Protein AF-A0A967GX02-F1 (afdb_monomer)

Solvent-accessible surface area (backbone atoms only — not comparable to full-atom values): 7648 Å² total; per-residue (Å²): 134,78,73,64,82,62,95,83,57,59,66,77,57,67,38,56,81,25,49,68,48,68,48,83,46,27,38,46,55,25,66,53,48,62,39,34,68,78,43,71,59,43,68,71,50,67,33,83,44,75,48,79,53,97,94,40,47,20,47,26,46,35,35,45,30,47,71,89,51,79,86,54,47,82,44,64,32,42,21,71,74,88,75,61,73,46,67,50,80,88,50,28,52,77,75,47,76,44,84,39,96,49,90,68,33,31,30,39,38,38,32,42,66,59,50,66,87,76,75,68,66,78,45,78,47,83,47,75,91

Nearest PDB structures (foldseek):
  6yjp-assembly3_E  TM=4.861E-01  e=1.810E-02  Homo sapiens
  4zso-assembly1_E  TM=4.945E-01  e=3.626E-02  Homo sapiens
  6yjp-assembly1_C  TM=5.432E-01  e=1.154E-01  Homo sapiens
  7qng-assembly1_A  TM=5.191E-01  e=1.858E+00  Homo sapiens
  3esm-assembly1_A-2  TM=2.816E-01  e=3.723E+00  Nocardia farcinica

Mean predicted aligned error: 4.17 Å

Foldseek 3Di:
DDQDDDPPPDPQLRDQQHQQCPLPHGNVVCLFQVHHSNHNPCVPQKDWDWDDDPNFTWIKIKHKGFPPPVVKDKWKWKDQPVPDTDTDDQFKPDWDWAPDPDPRIIMTMMTTPDTPPDRHDMDIDIDMD

Radius of gyration: 15.91 Å; Cα contacts (8 Å, |Δi|>4): 243; chains: 1; bounding box: 37×24×53 Å

Structure (mmCIF, N/CA/C/O backbone):
data_AF-A0A967GX02-F1
#
_entry.id   AF-A0A967GX02-F1
#
loop_
_atom_site.group_PDB
_atom_site.id
_atom_site.type_symbol
_atom_site.label_atom_id
_atom_site.label_alt_id
_atom_site.label_comp_id
_atom_site.label_asym_id
_atom_site.label_entity_id
_atom_site.label_seq_id
_atom_site.pdbx_PDB_ins_code
_atom_site.Cartn_x
_atom_site.Cartn_y
_atom_site.Cartn_z
_atom_site.occupancy
_atom_site.B_iso_or_equiv
_atom_site.auth_seq_id
_atom_site.auth_comp_id
_atom_site.auth_asym_id
_atom_site.auth_atom_id
_atom_site.pdbx_PDB_model_num
ATOM 1 N N . MET A 1 1 ? 16.064 -11.403 -15.521 1.00 49.22 1 MET A N 1
ATOM 2 C CA . MET A 1 1 ? 14.767 -11.236 -16.219 1.00 49.22 1 MET A CA 1
ATOM 3 C C . MET A 1 1 ? 14.166 -9.920 -15.764 1.00 49.22 1 MET A C 1
ATOM 5 O O . MET A 1 1 ? 14.148 -9.671 -14.567 1.00 49.22 1 MET A O 1
ATOM 9 N N . THR A 1 2 ? 13.812 -9.061 -16.712 1.00 57.94 2 THR A N 1
ATOM 10 C CA . THR A 1 2 ? 13.571 -7.627 -16.507 1.00 57.94 2 THR A CA 1
ATOM 11 C C . THR A 1 2 ? 12.203 -7.351 -15.876 1.00 57.94 2 THR A C 1
ATOM 13 O O . THR A 1 2 ? 11.235 -8.018 -16.222 1.00 57.94 2 THR A O 1
ATOM 16 N N . ARG A 1 3 ? 12.120 -6.380 -14.955 1.00 72.75 3 ARG A N 1
ATOM 17 C CA . ARG A 1 3 ? 10.878 -5.931 -14.286 1.00 72.75 3 ARG A CA 1
ATOM 18 C C . ARG A 1 3 ? 10.118 -4.871 -15.104 1.00 72.75 3 ARG A C 1
ATOM 20 O O . ARG A 1 3 ? 9.557 -3.942 -14.545 1.00 72.75 3 ARG A O 1
ATOM 27 N N . GLN A 1 4 ? 10.214 -4.935 -16.428 1.00 79.75 4 GLN A N 1
ATOM 28 C CA . GLN A 1 4 ? 9.729 -3.881 -17.315 1.00 79.75 4 GLN A CA 1
ATOM 29 C C . GLN A 1 4 ? 9.207 -4.480 -18.615 1.00 79.75 4 GLN A C 1
ATOM 31 O O . GLN A 1 4 ? 9.677 -5.539 -19.046 1.00 79.75 4 GLN A O 1
ATOM 36 N N . PHE A 1 5 ? 8.297 -3.753 -19.247 1.00 85.19 5 PHE A N 1
ATOM 37 C CA . PHE A 1 5 ? 7.831 -4.032 -20.596 1.00 85.19 5 PHE A CA 1
ATOM 38 C C . PHE A 1 5 ? 8.950 -3.955 -21.630 1.00 85.19 5 PHE A C 1
ATOM 40 O O . PHE A 1 5 ? 9.963 -3.265 -21.462 1.00 85.19 5 PHE A O 1
ATOM 47 N N . ARG A 1 6 ? 8.755 -4.665 -22.735 1.00 83.75 6 ARG A N 1
ATOM 48 C CA . ARG A 1 6 ? 9.552 -4.484 -23.940 1.00 83.75 6 ARG A CA 1
ATOM 49 C C . ARG A 1 6 ? 9.082 -3.233 -24.670 1.00 83.75 6 ARG A C 1
ATOM 51 O O . ARG A 1 6 ? 7.943 -2.798 -24.553 1.00 83.75 6 ARG A O 1
ATOM 58 N N . ARG A 1 7 ? 9.986 -2.642 -25.449 1.00 81.06 7 ARG A N 1
ATOM 59 C CA . ARG A 1 7 ? 9.714 -1.401 -26.188 1.00 81.06 7 ARG A CA 1
ATOM 60 C C . ARG A 1 7 ? 8.608 -1.567 -27.241 1.00 81.06 7 ARG A C 1
ATOM 62 O O . ARG A 1 7 ? 7.996 -0.582 -27.634 1.00 81.06 7 ARG A O 1
ATOM 69 N N . ASP A 1 8 ? 8.415 -2.787 -27.716 1.00 86.44 8 ASP A N 1
ATOM 70 C CA . ASP A 1 8 ? 7.459 -3.203 -28.737 1.00 86.44 8 ASP A CA 1
ATOM 71 C C . ASP A 1 8 ? 6.147 -3.766 -28.162 1.00 86.44 8 ASP A C 1
ATOM 73 O O . ASP A 1 8 ? 5.270 -4.145 -28.938 1.00 86.44 8 ASP A O 1
ATOM 77 N N . ASP A 1 9 ? 5.980 -3.791 -26.832 1.00 85.81 9 ASP A N 1
ATOM 78 C CA . ASP A 1 9 ? 4.715 -4.210 -26.227 1.00 85.81 9 ASP A CA 1
ATOM 79 C C . ASP A 1 9 ? 3.581 -3.225 -26.591 1.00 85.81 9 ASP A C 1
ATOM 81 O O . ASP A 1 9 ? 3.799 -2.006 -26.626 1.00 85.81 9 ASP A O 1
ATOM 85 N N . PRO A 1 10 ? 2.355 -3.717 -26.864 1.00 86.06 10 PRO A N 1
ATOM 86 C CA . PRO A 1 10 ? 1.224 -2.859 -27.201 1.00 86.06 10 PRO A CA 1
ATOM 87 C C . PRO A 1 10 ? 0.954 -1.796 -26.129 1.00 86.06 10 PRO A C 1
ATOM 89 O O . PRO A 1 10 ? 0.978 -2.078 -24.932 1.00 86.06 10 PRO A O 1
ATOM 92 N N . ALA A 1 11 ? 0.608 -0.576 -26.544 1.00 85.19 11 ALA A N 1
ATOM 93 C CA . ALA A 1 11 ? 0.327 0.512 -25.603 1.00 85.19 11 ALA A CA 1
ATOM 94 C C . ALA A 1 11 ? -0.781 0.149 -24.594 1.00 85.19 11 ALA A C 1
ATOM 96 O O . ALA A 1 11 ? -0.667 0.473 -23.419 1.00 85.19 11 ALA A O 1
ATOM 97 N N . GLU A 1 12 ? -1.809 -0.589 -25.025 1.00 88.19 12 GLU A N 1
ATOM 98 C CA . GLU A 1 12 ? -2.940 -1.006 -24.183 1.00 88.19 12 GLU A CA 1
ATOM 99 C C . GLU A 1 12 ? -2.524 -1.867 -22.982 1.00 88.19 12 GLU A C 1
ATOM 101 O O . GLU A 1 12 ? -3.129 -1.754 -21.921 1.00 88.19 12 GLU A O 1
ATOM 106 N N . VAL A 1 13 ? -1.471 -2.682 -23.107 1.00 90.62 13 VAL A N 1
ATOM 107 C CA . VAL A 1 13 ? -0.982 -3.504 -21.987 1.00 90.62 13 VAL A CA 1
ATOM 108 C C . VAL A 1 13 ? 0.026 -2.764 -21.111 1.00 90.62 13 VAL A C 1
ATOM 110 O O . VAL A 1 13 ? 0.300 -3.198 -20.001 1.00 90.62 13 VAL A O 1
ATOM 113 N N . THR A 1 14 ? 0.559 -1.632 -21.574 1.00 92.62 14 THR A N 1
ATOM 114 C CA . THR A 1 14 ? 1.573 -0.856 -20.842 1.00 92.62 14 THR A CA 1
ATOM 115 C C . THR A 1 14 ? 1.009 0.372 -20.128 1.00 92.62 14 THR A C 1
ATOM 117 O O . THR A 1 14 ? 1.737 1.024 -19.377 1.00 92.62 14 THR A O 1
ATOM 120 N N . VAL A 1 15 ? -0.283 0.692 -20.301 1.00 94.94 15 VAL A N 1
ATOM 121 C CA . VAL A 1 15 ? -0.914 1.805 -19.571 1.00 94.94 15 VAL A CA 1
ATOM 122 C C . VAL A 1 15 ? -0.924 1.549 -18.055 1.00 94.94 15 VAL A C 1
ATOM 124 O O . VAL A 1 15 ? -1.077 0.402 -17.637 1.00 94.94 15 VAL A O 1
ATOM 127 N N . PRO A 1 16 ? -0.829 2.588 -17.202 1.00 95.31 16 PRO A N 1
ATOM 128 C CA . PRO A 1 16 ? -0.726 2.426 -15.745 1.00 95.31 16 PRO A CA 1
ATOM 129 C C . PRO A 1 16 ? -1.859 1.619 -15.086 1.00 95.31 16 PRO A C 1
ATOM 131 O O . PRO A 1 16 ? -1.652 1.013 -14.039 1.00 95.31 16 PRO A O 1
ATOM 134 N N . THR A 1 17 ? -3.049 1.615 -15.690 1.00 95.94 17 THR A N 1
ATOM 135 C CA . THR A 1 17 ? -4.262 0.960 -15.174 1.00 95.94 17 THR A CA 1
ATOM 136 C C . THR A 1 17 ? -4.496 -0.449 -15.723 1.00 95.94 17 THR A C 1
ATOM 138 O O . THR A 1 17 ? -5.484 -1.074 -15.347 1.00 95.94 17 THR A O 1
ATOM 141 N N . ALA A 1 18 ? -3.658 -0.936 -16.642 1.00 96.19 18 ALA A N 1
ATOM 142 C CA . ALA A 1 18 ? -3.787 -2.285 -17.186 1.00 96.19 18 ALA A CA 1
ATOM 143 C C . ALA A 1 18 ? -3.210 -3.330 -16.222 1.00 96.19 18 ALA A C 1
ATOM 145 O O . ALA A 1 18 ? -2.284 -3.028 -15.475 1.00 96.19 18 ALA A O 1
ATOM 146 N N . ASP A 1 19 ? -3.749 -4.548 -16.292 1.00 96.06 19 ASP A N 1
ATOM 147 C CA . ASP A 1 19 ? -3.283 -5.755 -15.592 1.00 96.06 19 ASP A CA 1
ATOM 148 C C . ASP A 1 19 ? -3.082 -6.871 -16.645 1.00 96.06 19 ASP A C 1
ATOM 150 O O . ASP A 1 19 ? -4.016 -7.625 -16.956 1.00 96.06 19 ASP A O 1
ATOM 154 N N . PRO A 1 20 ? -1.918 -6.908 -17.325 1.00 95.50 20 PRO A N 1
ATOM 155 C CA . PRO A 1 20 ? -1.691 -7.819 -18.448 1.00 95.50 20 PRO A CA 1
ATOM 156 C C . PRO A 1 20 ? -1.540 -9.286 -18.038 1.00 95.50 20 PRO A C 1
ATOM 158 O O . PRO A 1 20 ? -1.885 -10.177 -18.821 1.00 95.50 20 PRO A O 1
ATOM 161 N N . ASP A 1 21 ? -1.015 -9.549 -16.842 1.00 95.00 21 ASP A N 1
ATOM 162 C CA . ASP A 1 21 ? -0.765 -10.901 -16.332 1.00 95.00 21 ASP A CA 1
ATOM 163 C C . ASP A 1 21 ? -1.878 -11.448 -15.427 1.00 95.00 21 ASP A C 1
ATOM 165 O O . ASP A 1 21 ? -1.898 -12.653 -15.148 1.00 95.00 21 ASP A O 1
ATOM 169 N N . ARG A 1 22 ? -2.877 -10.614 -15.117 1.00 95.50 22 ARG A N 1
ATOM 170 C CA . ARG A 1 22 ? -4.159 -10.961 -14.493 1.00 95.50 22 ARG A CA 1
ATOM 171 C C . ARG A 1 22 ? -4.010 -11.474 -13.072 1.00 95.50 22 ARG A C 1
ATOM 173 O O . ARG A 1 22 ? -4.689 -12.431 -12.668 1.00 95.50 22 ARG A O 1
ATOM 180 N N . ASP A 1 23 ? -3.121 -10.857 -12.310 1.00 95.62 23 ASP A N 1
ATOM 181 C CA . ASP A 1 23 ? -2.926 -11.197 -10.906 1.00 95.62 23 ASP A CA 1
ATOM 182 C C . ASP A 1 23 ? -3.656 -10.278 -9.920 1.00 95.62 23 ASP A C 1
ATOM 184 O O . ASP A 1 23 ? -3.728 -10.603 -8.727 1.00 95.62 23 ASP A O 1
ATOM 188 N N . GLY A 1 24 ? -4.301 -9.230 -10.439 1.00 93.94 24 GLY A N 1
ATOM 189 C CA . GLY A 1 24 ? -5.096 -8.275 -9.682 1.00 93.94 24 GLY A CA 1
ATOM 190 C C . GLY A 1 24 ? -4.364 -6.979 -9.345 1.00 93.94 24 GLY A C 1
ATOM 191 O O . GLY A 1 24 ? -4.974 -6.121 -8.701 1.00 93.94 24 GLY A O 1
ATOM 192 N N . LEU A 1 25 ? -3.103 -6.805 -9.756 1.00 96.56 25 LEU A N 1
ATOM 193 C CA . LEU A 1 25 ? -2.397 -5.531 -9.660 1.00 96.56 25 LEU A CA 1
ATOM 194 C C . LEU A 1 25 ? -2.287 -4.856 -11.027 1.00 96.56 25 LEU A C 1
ATOM 196 O O . LEU A 1 25 ? -1.832 -5.429 -12.007 1.00 96.56 25 LEU A O 1
ATOM 200 N N . ALA A 1 26 ? -2.671 -3.583 -11.078 1.00 96.31 26 ALA A N 1
ATOM 201 C CA . ALA A 1 26 ? -2.401 -2.767 -12.251 1.00 96.31 26 ALA A CA 1
ATOM 202 C C . ALA A 1 26 ? -0.916 -2.374 -12.314 1.00 96.31 26 ALA A C 1
ATOM 204 O O . ALA A 1 26 ? -0.265 -2.215 -11.279 1.00 96.31 26 ALA A O 1
ATOM 205 N N . ASN A 1 27 ? -0.418 -2.090 -13.515 1.00 96.56 27 ASN A N 1
ATOM 206 C CA . ASN A 1 27 ? 0.973 -1.717 -13.782 1.00 96.56 27 ASN A CA 1
ATOM 207 C C . ASN A 1 27 ? 1.543 -0.642 -12.836 1.00 96.56 27 ASN A C 1
ATOM 209 O O . ASN A 1 27 ? 2.708 -0.716 -12.446 1.00 96.56 27 ASN A O 1
ATOM 213 N N . LEU A 1 28 ? 0.749 0.369 -12.454 1.00 96.62 28 LEU A N 1
ATOM 214 C CA . LEU A 1 28 ? 1.195 1.394 -11.502 1.00 96.62 28 LEU A CA 1
ATOM 215 C C . LEU A 1 28 ? 1.412 0.831 -10.094 1.00 96.62 28 LEU A C 1
ATOM 217 O O . LEU A 1 28 ? 2.414 1.150 -9.457 1.00 96.62 28 LEU A O 1
ATOM 221 N N . LEU A 1 29 ? 0.494 -0.011 -9.614 1.00 97.25 29 LEU A N 1
ATOM 222 C CA . LEU A 1 29 ? 0.642 -0.680 -8.321 1.00 97.25 29 LEU A CA 1
ATOM 223 C C . LEU A 1 29 ? 1.839 -1.619 -8.340 1.00 97.25 29 LEU A C 1
ATOM 225 O O . LEU A 1 29 ? 2.586 -1.680 -7.370 1.00 97.25 29 LEU A O 1
ATOM 229 N N . GLU A 1 30 ? 2.070 -2.296 -9.454 1.00 97.00 30 GLU A N 1
ATOM 230 C CA . GLU A 1 30 ? 3.221 -3.169 -9.587 1.00 97.00 30 GLU A CA 1
ATOM 231 C C . GLU A 1 30 ? 4.556 -2.436 -9.607 1.00 97.00 30 GLU A C 1
ATOM 233 O O . GLU A 1 30 ? 5.522 -2.869 -8.975 1.00 97.00 30 GLU A O 1
ATOM 238 N N . LEU A 1 31 ? 4.615 -1.285 -10.280 1.00 96.12 31 LEU A N 1
ATOM 239 C CA . LEU A 1 31 ? 5.766 -0.391 -10.205 1.00 96.12 31 LEU A CA 1
ATOM 240 C C . LEU A 1 31 ? 6.023 0.048 -8.756 1.00 96.12 31 LEU A C 1
ATOM 242 O O . LEU A 1 31 ? 7.176 0.082 -8.320 1.00 96.12 31 LEU A O 1
ATOM 246 N N . ALA A 1 32 ? 4.956 0.371 -8.025 1.00 97.31 32 ALA A N 1
ATOM 247 C CA . ALA A 1 32 ? 5.011 0.850 -6.648 1.00 97.31 32 ALA A CA 1
ATOM 248 C C . ALA A 1 32 ? 5.424 -0.239 -5.649 1.00 97.31 32 ALA A C 1
ATOM 250 O O . ALA A 1 32 ? 6.162 0.016 -4.703 1.00 97.31 32 ALA A O 1
ATOM 251 N N . LEU A 1 33 ? 4.976 -1.471 -5.869 1.00 96.81 33 LEU A N 1
ATOM 252 C CA . LEU A 1 33 ? 5.247 -2.616 -5.000 1.00 96.81 33 LEU A CA 1
ATOM 253 C C . LEU A 1 33 ? 6.454 -3.435 -5.469 1.00 96.81 33 LEU A C 1
ATOM 255 O O . LEU A 1 33 ? 6.843 -4.407 -4.827 1.00 96.81 33 LEU A O 1
ATOM 259 N N . GLY A 1 34 ? 7.059 -3.042 -6.593 1.00 95.31 34 GLY A N 1
ATOM 260 C CA . GLY A 1 34 ? 8.193 -3.722 -7.197 1.00 95.31 34 GLY A CA 1
ATOM 261 C C . GLY A 1 34 ? 7.888 -5.168 -7.588 1.00 95.31 34 GLY A C 1
ATOM 262 O O . GLY A 1 34 ? 8.757 -6.026 -7.417 1.00 95.31 34 GLY A O 1
ATOM 263 N N . THR A 1 35 ? 6.692 -5.443 -8.108 1.00 95.31 35 THR A N 1
ATOM 264 C CA . THR A 1 35 ? 6.306 -6.725 -8.729 1.00 95.31 35 THR A CA 1
ATOM 265 C C . THR A 1 35 ? 6.595 -6.663 -10.240 1.00 95.31 35 THR A C 1
ATOM 267 O O . THR A 1 35 ? 7.574 -5.995 -10.622 1.00 95.31 35 THR A O 1
ATOM 270 N N . ARG A 1 36 ? 5.928 -7.436 -11.107 1.00 94.94 36 ARG A N 1
ATOM 271 C CA . ARG A 1 36 ? 6.306 -7.550 -12.529 1.00 94.94 36 ARG A CA 1
ATOM 272 C C . ARG A 1 36 ? 5.079 -7.624 -13.456 1.00 94.94 36 ARG A C 1
ATOM 274 O O . ARG A 1 36 ? 4.513 -8.700 -13.526 1.00 94.94 36 ARG A O 1
ATOM 281 N N . PRO A 1 37 ? 4.908 -6.690 -14.417 1.00 94.69 37 PRO A N 1
ATOM 282 C CA . PRO A 1 37 ? 3.657 -6.538 -15.207 1.00 94.69 37 PRO A CA 1
ATOM 283 C C . PRO A 1 37 ? 3.424 -7.527 -16.329 1.00 94.69 37 PRO A C 1
ATOM 285 O O . PRO A 1 37 ? 2.625 -7.329 -17.241 1.00 94.69 37 PRO A O 1
ATOM 288 N N . THR A 1 38 ? 4.197 -8.597 -16.303 1.00 94.00 38 THR A N 1
ATOM 289 C CA . THR A 1 38 ? 4.139 -9.687 -17.272 1.00 94.00 38 THR A CA 1
ATOM 290 C C . THR A 1 38 ? 4.265 -11.038 -16.570 1.00 94.00 38 THR A C 1
ATOM 292 O O . THR A 1 38 ? 4.532 -12.055 -17.221 1.00 94.00 38 THR A O 1
ATOM 295 N N . ARG A 1 39 ? 4.158 -11.071 -15.235 1.00 94.81 39 ARG A N 1
ATOM 296 C CA . ARG A 1 39 ? 4.287 -12.264 -14.406 1.00 94.81 39 ARG A CA 1
ATOM 297 C C . ARG A 1 39 ? 3.340 -12.160 -13.214 1.00 94.81 39 ARG A C 1
ATOM 299 O O . ARG A 1 39 ? 3.536 -11.270 -12.412 1.00 94.81 39 ARG A O 1
ATOM 306 N N . PRO A 1 40 ? 2.486 -13.171 -12.988 1.00 94.69 40 PRO A N 1
ATOM 307 C CA . PRO A 1 40 ? 1.476 -13.118 -11.939 1.00 94.69 40 PRO A CA 1
ATOM 308 C C . PRO A 1 40 ? 2.078 -13.313 -10.532 1.00 94.69 40 PRO A C 1
ATOM 310 O O . PRO A 1 40 ? 1.948 -14.387 -9.934 1.00 94.69 40 PRO A O 1
ATOM 313 N N . ASP A 1 41 ? 2.798 -12.312 -10.028 1.00 94.44 41 ASP A N 1
ATOM 314 C CA . ASP A 1 41 ? 3.526 -12.302 -8.756 1.00 94.44 41 ASP A CA 1
ATOM 315 C C . ASP A 1 41 ? 3.125 -11.169 -7.795 1.00 94.44 41 ASP A C 1
ATOM 317 O O . ASP A 1 41 ? 3.690 -11.057 -6.707 1.00 94.44 41 ASP A O 1
ATOM 321 N N . GLY A 1 42 ? 2.088 -10.412 -8.137 1.00 92.19 42 GLY A N 1
ATOM 322 C CA . GLY A 1 42 ? 1.419 -9.413 -7.314 1.00 92.19 42 GLY A CA 1
ATOM 323 C C . GLY A 1 42 ? 0.568 -9.980 -6.180 1.00 92.19 42 GLY A C 1
ATOM 324 O O . GLY A 1 42 ? 0.291 -9.298 -5.185 1.00 92.19 42 GLY A O 1
ATOM 325 N N . ARG A 1 43 ? 0.180 -11.260 -6.257 1.00 90.94 43 ARG A N 1
ATOM 326 C CA . ARG A 1 43 ? -0.595 -11.923 -5.196 1.00 90.94 43 ARG A CA 1
ATOM 327 C C . ARG A 1 43 ? 0.182 -11.920 -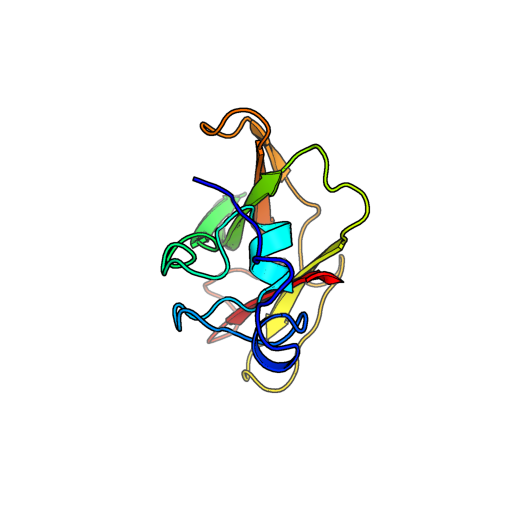3.877 1.00 90.94 43 ARG A C 1
ATOM 329 O O . ARG A 1 43 ? 1.212 -12.571 -3.747 1.00 90.94 43 ARG A O 1
ATOM 336 N N . GLY A 1 44 ? -0.359 -11.231 -2.872 1.00 91.12 44 GLY A N 1
ATOM 337 C CA . GLY A 1 44 ? 0.261 -11.110 -1.547 1.00 91.12 44 GLY A CA 1
ATOM 338 C C . GLY A 1 44 ? 1.270 -9.963 -1.411 1.00 91.12 44 GLY A C 1
ATOM 339 O O . GLY A 1 44 ? 1.885 -9.823 -0.350 1.00 91.12 44 GLY A O 1
ATOM 340 N N . ALA A 1 45 ? 1.421 -9.111 -2.430 1.00 95.44 45 ALA A N 1
ATOM 341 C CA . ALA A 1 45 ? 2.209 -7.883 -2.319 1.00 95.44 45 ALA A CA 1
ATOM 342 C C . ALA A 1 45 ? 1.587 -6.895 -1.312 1.00 95.44 45 ALA A C 1
ATOM 344 O O . ALA A 1 45 ? 2.307 -6.233 -0.567 1.00 95.44 45 ALA A O 1
ATOM 345 N N . ILE A 1 46 ? 0.251 -6.874 -1.230 1.00 97.44 46 ILE A N 1
ATOM 346 C CA . ILE A 1 46 ? -0.530 -6.166 -0.209 1.00 97.44 46 ILE A CA 1
ATOM 347 C C . ILE A 1 46 ? -1.143 -7.208 0.728 1.00 97.44 46 ILE A C 1
ATOM 349 O O . ILE A 1 46 ? -1.820 -8.137 0.281 1.00 97.44 46 ILE A O 1
ATOM 353 N N . ARG A 1 47 ? -0.900 -7.070 2.031 1.00 96.81 47 ARG A N 1
ATOM 354 C CA . ARG A 1 47 ? -1.250 -8.074 3.041 1.00 96.81 47 ARG A CA 1
ATOM 355 C C . ARG A 1 47 ? -2.100 -7.441 4.141 1.00 96.81 47 ARG A C 1
ATOM 357 O O . ARG A 1 47 ? -1.670 -6.438 4.714 1.00 96.81 47 ARG A O 1
ATOM 364 N N . PRO A 1 48 ? -3.268 -8.008 4.479 1.00 96.00 48 PRO A N 1
ATOM 365 C CA . PRO A 1 48 ? -3.990 -7.594 5.671 1.00 96.00 48 PRO A CA 1
ATOM 366 C C . PRO A 1 48 ? -3.224 -8.035 6.923 1.00 96.00 48 PRO A C 1
ATOM 368 O O . PRO A 1 48 ? -2.611 -9.105 6.954 1.00 96.00 48 PRO A O 1
ATOM 371 N N . ARG A 1 49 ? -3.275 -7.218 7.971 1.00 95.88 49 ARG A N 1
ATOM 372 C CA . ARG A 1 49 ? -2.707 -7.525 9.286 1.00 95.88 49 ARG A CA 1
ATOM 373 C C . ARG A 1 49 ? -3.601 -6.955 10.380 1.00 95.88 49 ARG A C 1
ATOM 375 O O . ARG A 1 49 ? -4.274 -5.955 10.168 1.00 95.88 49 ARG A O 1
ATOM 382 N N . THR A 1 50 ? -3.554 -7.565 11.556 1.00 95.06 50 THR A N 1
ATOM 383 C CA . THR A 1 50 ? -4.068 -6.965 12.788 1.00 95.06 50 THR A CA 1
ATOM 384 C C . THR A 1 50 ? -2.891 -6.441 13.599 1.00 95.06 50 THR A C 1
ATOM 386 O O . THR A 1 50 ? -1.928 -7.176 13.841 1.00 95.06 50 THR A O 1
ATOM 389 N N . VAL A 1 51 ? -2.942 -5.170 13.992 1.00 96.06 51 VAL A N 1
ATOM 390 C CA . VAL A 1 51 ? -1.972 -4.562 14.906 1.00 96.06 51 VAL A CA 1
ATOM 391 C C . VAL A 1 51 ? -2.621 -4.421 16.275 1.00 96.06 51 VAL A C 1
ATOM 393 O O . VAL A 1 51 ? -3.673 -3.805 16.402 1.00 96.06 51 VAL A O 1
ATOM 396 N N . GLN A 1 52 ? -1.990 -4.996 17.297 1.00 95.50 52 GLN A N 1
ATOM 397 C CA . GLN A 1 52 ? -2.457 -4.891 18.674 1.00 95.50 52 GLN A CA 1
ATOM 398 C C . GLN A 1 52 ? -1.825 -3.661 19.339 1.00 95.50 52 GLN A C 1
ATOM 400 O O . GLN A 1 52 ? -0.598 -3.561 19.412 1.00 95.50 52 GLN A O 1
ATOM 405 N N . ALA A 1 53 ? -2.644 -2.755 19.867 1.00 91.19 53 ALA A N 1
ATOM 406 C CA . ALA A 1 53 ? -2.198 -1.604 20.650 1.00 91.19 53 ALA A CA 1
ATOM 407 C C . ALA A 1 53 ? -3.182 -1.331 21.795 1.00 91.19 53 ALA A C 1
ATOM 409 O O . ALA A 1 53 ? -4.394 -1.359 21.599 1.00 91.19 53 ALA A O 1
ATOM 410 N N . ASP A 1 54 ? -2.666 -1.104 23.006 1.00 89.19 54 ASP A N 1
ATOM 411 C CA . ASP A 1 54 ? -3.468 -0.817 24.207 1.00 89.19 54 ASP A CA 1
ATOM 412 C C . ASP A 1 54 ? -4.613 -1.819 24.456 1.00 89.19 54 ASP A C 1
ATOM 414 O O . ASP A 1 54 ? -5.732 -1.445 24.808 1.00 89.19 54 ASP A O 1
ATOM 418 N N . GLY A 1 55 ? -4.344 -3.110 24.229 1.00 90.94 55 GLY A N 1
ATOM 419 C CA . GLY A 1 55 ? -5.323 -4.189 24.407 1.00 90.94 55 GLY A CA 1
ATOM 420 C C . GLY A 1 55 ? -6.442 -4.226 23.359 1.00 90.94 55 GLY A C 1
ATOM 421 O O . GLY A 1 55 ? -7.439 -4.911 23.574 1.00 90.94 55 GLY A O 1
ATOM 422 N N . ARG A 1 56 ? -6.300 -3.492 22.249 1.00 92.50 56 ARG A N 1
ATOM 423 C CA . ARG A 1 56 ? -7.264 -3.430 21.145 1.00 92.50 56 ARG A CA 1
ATOM 424 C C . ARG A 1 56 ? -6.608 -3.812 19.821 1.00 92.50 56 ARG A C 1
ATOM 426 O O . ARG A 1 56 ? -5.415 -3.586 19.626 1.00 92.50 56 ARG A O 1
ATOM 433 N N . ASP A 1 57 ? -7.418 -4.363 18.925 1.00 93.62 57 ASP A N 1
ATOM 434 C CA . ASP A 1 57 ? -7.002 -4.847 17.611 1.00 93.62 57 ASP A CA 1
ATOM 43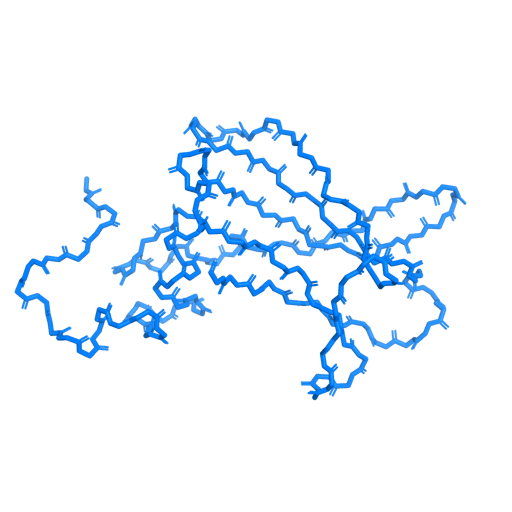5 C C . ASP A 1 57 ? -7.392 -3.854 16.517 1.00 93.62 57 ASP A C 1
ATOM 437 O O . ASP A 1 57 ? -8.567 -3.519 16.362 1.00 93.62 57 ASP A O 1
ATOM 441 N N . PHE A 1 58 ? -6.409 -3.412 15.737 1.00 95.31 58 PHE A N 1
ATOM 442 C CA . PHE A 1 58 ? -6.586 -2.475 14.632 1.00 95.31 58 PHE A CA 1
ATOM 443 C C . PHE A 1 58 ? -6.334 -3.178 13.291 1.00 95.31 58 PHE A C 1
ATOM 445 O O . PHE A 1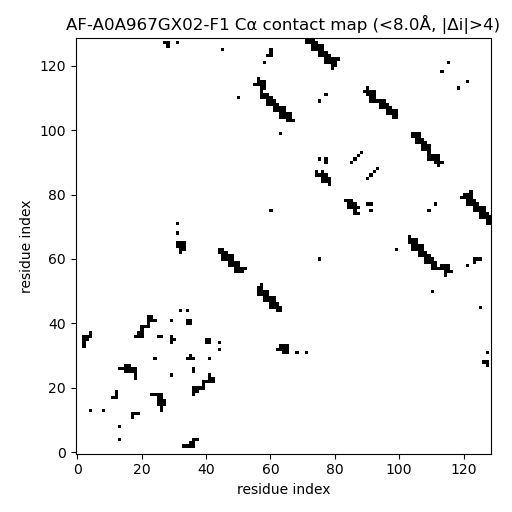 58 ? -5.245 -3.730 13.088 1.00 95.31 58 PHE A O 1
ATOM 452 N N . PRO A 1 59 ? -7.302 -3.167 12.360 1.00 96.25 59 PRO A N 1
ATOM 453 C CA . PRO A 1 59 ? -7.069 -3.550 10.974 1.00 96.25 59 PRO A CA 1
ATOM 454 C C . PRO A 1 59 ? -5.941 -2.728 10.343 1.00 96.25 59 PRO A C 1
ATOM 456 O O . PRO A 1 59 ? -5.853 -1.515 10.525 1.00 96.25 59 PRO A O 1
ATOM 459 N N . ALA A 1 60 ? -5.087 -3.374 9.560 1.00 97.38 60 ALA A N 1
ATOM 460 C CA . ALA A 1 60 ? -3.961 -2.734 8.899 1.00 97.38 60 ALA A CA 1
ATOM 461 C C . ALA A 1 60 ? -3.676 -3.343 7.527 1.00 97.38 60 ALA A C 1
ATOM 463 O O . ALA A 1 60 ? -3.960 -4.516 7.272 1.00 97.38 60 ALA A O 1
ATOM 464 N N . LEU A 1 61 ? -3.050 -2.543 6.664 1.00 98.19 61 LEU A N 1
ATOM 465 C CA . LEU A 1 61 ? -2.374 -3.027 5.467 1.00 98.19 61 LEU A CA 1
ATOM 466 C C . LEU A 1 61 ? -0.864 -2.993 5.668 1.00 98.19 61 LEU A C 1
ATOM 468 O O . LEU A 1 61 ? -0.308 -2.039 6.217 1.00 98.19 61 LEU A O 1
ATOM 472 N N . VAL A 1 62 ? -0.218 -4.048 5.179 1.00 98.44 62 VAL A N 1
ATOM 473 C CA . VAL A 1 62 ? 1.232 -4.194 5.125 1.00 98.44 62 VAL A CA 1
ATOM 474 C C . VAL A 1 62 ? 1.649 -4.470 3.691 1.00 98.44 62 VAL A C 1
ATOM 476 O O . VAL A 1 62 ? 1.082 -5.347 3.039 1.00 98.44 62 VAL A O 1
ATOM 479 N N . PHE A 1 63 ? 2.649 -3.752 3.206 1.00 98.31 63 PHE A N 1
ATOM 480 C CA . PHE A 1 63 ? 3.210 -3.947 1.874 1.00 98.31 63 PHE A CA 1
ATOM 481 C C . PHE A 1 63 ? 4.682 -3.541 1.852 1.00 98.31 63 PHE A C 1
ATOM 483 O O . PHE A 1 63 ? 5.135 -2.784 2.712 1.00 98.31 63 PHE A O 1
ATOM 490 N N . ASP A 1 64 ? 5.415 -4.044 0.865 1.00 97.31 64 ASP A N 1
ATOM 491 C CA . ASP A 1 64 ? 6.812 -3.674 0.647 1.00 97.31 64 ASP A CA 1
ATOM 492 C C . ASP A 1 64 ? 6.870 -2.665 -0.497 1.00 97.31 64 ASP A C 1
ATOM 494 O O . ASP A 1 64 ? 6.152 -2.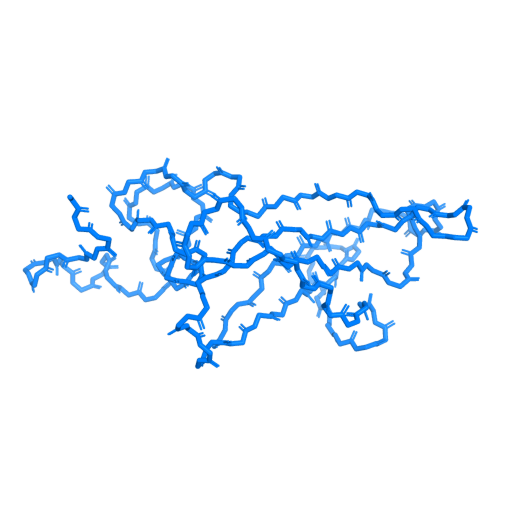817 -1.488 1.00 97.31 64 ASP A O 1
ATOM 498 N N . ARG A 1 65 ? 7.721 -1.645 -0.378 1.00 96.56 65 ARG A N 1
ATOM 499 C CA . ARG A 1 65 ? 7.966 -0.684 -1.463 1.00 96.56 65 ARG A CA 1
ATOM 500 C C . ARG A 1 65 ? 9.461 -0.488 -1.721 1.00 96.56 65 ARG A C 1
ATOM 502 O O . ARG A 1 65 ? 10.235 -0.517 -0.760 1.00 96.56 65 ARG A O 1
ATOM 509 N N . PRO A 1 66 ? 9.890 -0.263 -2.976 1.00 96.94 66 PRO A N 1
ATOM 510 C CA . PRO A 1 66 ? 11.272 0.089 -3.277 1.00 96.94 66 PRO A CA 1
ATOM 511 C C . PRO A 1 66 ? 11.651 1.443 -2.666 1.00 96.94 66 PRO A C 1
ATOM 513 O O . PRO A 1 66 ? 10.904 2.418 -2.774 1.00 96.94 66 PRO A O 1
ATOM 516 N N . VAL A 1 67 ? 12.848 1.537 -2.086 1.00 96.12 67 VAL A N 1
ATOM 517 C CA . VAL A 1 67 ? 13.342 2.779 -1.456 1.00 96.12 67 VAL A CA 1
ATOM 518 C C . VAL A 1 67 ? 13.701 3.875 -2.472 1.00 96.12 67 VAL A C 1
ATOM 520 O O . VAL A 1 67 ? 13.828 5.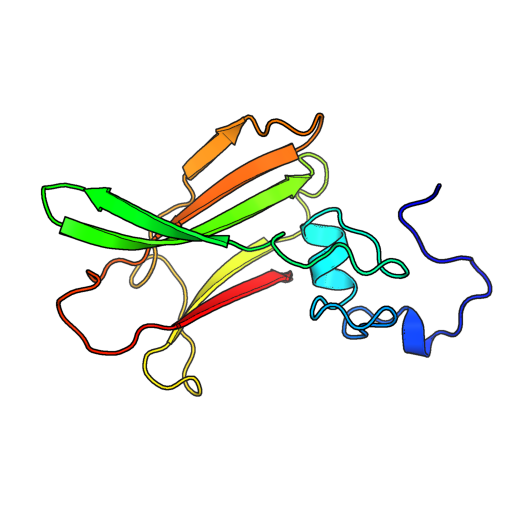042 -2.116 1.00 96.12 67 VAL A O 1
ATOM 523 N N . ASP A 1 68 ? 13.851 3.522 -3.752 1.00 94.94 68 ASP A N 1
ATOM 524 C CA . ASP A 1 68 ? 14.232 4.416 -4.854 1.00 94.94 68 ASP A CA 1
ATOM 525 C C . ASP A 1 68 ? 13.025 4.934 -5.671 1.00 94.94 68 ASP A C 1
ATOM 527 O O . ASP A 1 68 ? 13.178 5.432 -6.792 1.00 94.94 68 ASP A O 1
ATOM 531 N N . ARG A 1 69 ? 11.806 4.805 -5.132 1.00 92.81 69 ARG A N 1
ATOM 532 C CA . ARG A 1 69 ? 10.539 5.241 -5.753 1.00 92.81 69 ARG A CA 1
ATOM 533 C C . ARG A 1 69 ? 9.828 6.320 -4.933 1.00 92.81 69 ARG A C 1
ATOM 535 O O . ARG A 1 69 ? 8.607 6.326 -4.822 1.00 92.81 69 ARG A O 1
ATOM 542 N N . SER A 1 70 ? 10.593 7.264 -4.385 1.00 89.81 70 SER A N 1
ATOM 543 C CA . SER A 1 70 ? 10.081 8.358 -3.541 1.00 89.81 70 SER A CA 1
ATOM 544 C C . SER A 1 70 ? 9.147 9.344 -4.254 1.00 89.81 70 SER A C 1
ATOM 546 O O . SER A 1 70 ? 8.529 10.173 -3.596 1.00 89.81 70 SER A O 1
ATOM 548 N N . PHE A 1 71 ? 9.043 9.270 -5.583 1.00 93.31 71 PHE A N 1
ATOM 549 C CA . PHE A 1 71 ? 8.119 10.078 -6.378 1.00 93.31 71 PHE A CA 1
ATOM 550 C C . PHE A 1 71 ? 6.675 9.552 -6.374 1.00 93.31 71 PHE A C 1
ATOM 552 O O . PHE A 1 71 ? 5.808 10.238 -6.902 1.00 93.31 71 PHE A O 1
ATOM 559 N N . LEU A 1 72 ? 6.429 8.355 -5.829 1.00 96.75 72 LEU A N 1
ATOM 560 C CA . LEU A 1 72 ? 5.094 7.771 -5.694 1.00 96.75 72 LEU A CA 1
ATOM 561 C C . LEU A 1 72 ? 4.538 8.028 -4.295 1.00 96.75 72 LEU A C 1
ATOM 563 O O . LEU A 1 72 ? 5.239 7.831 -3.295 1.00 96.75 72 LEU A O 1
ATOM 567 N N . ASN A 1 73 ? 3.257 8.373 -4.219 1.00 96.31 73 ASN A N 1
ATOM 568 C CA . ASN A 1 73 ? 2.535 8.448 -2.956 1.00 96.31 73 ASN A CA 1
ATOM 569 C C . ASN A 1 73 ? 1.780 7.145 -2.701 1.00 96.31 73 ASN A C 1
ATOM 571 O O . ASN A 1 73 ? 1.191 6.560 -3.603 1.00 96.31 73 ASN A O 1
ATOM 575 N N . TYR A 1 74 ? 1.765 6.704 -1.445 1.00 97.69 74 TYR A N 1
ATOM 576 C CA . TYR A 1 74 ? 1.083 5.485 -1.015 1.00 97.69 74 TYR A CA 1
ATOM 577 C C . TYR A 1 74 ? 0.009 5.883 -0.013 1.00 97.69 74 TYR A C 1
ATOM 579 O O . TYR A 1 74 ? 0.326 6.323 1.092 1.00 97.69 74 TYR A O 1
ATOM 587 N N . THR A 1 75 ? -1.255 5.732 -0.394 1.00 98.12 75 THR A N 1
ATOM 588 C CA . THR A 1 75 ? -2.397 6.095 0.446 1.00 98.12 75 THR A CA 1
ATOM 589 C C . THR A 1 75 ? -3.209 4.851 0.771 1.00 98.12 75 THR A C 1
ATOM 591 O O . THR A 1 75 ? -3.724 4.193 -0.129 1.00 98.12 75 THR A O 1
ATOM 594 N N . VAL A 1 76 ? -3.359 4.534 2.056 1.00 98.44 76 VAL A N 1
ATOM 595 C CA . VAL A 1 76 ? -4.349 3.541 2.491 1.00 98.44 76 VAL A CA 1
ATOM 596 C C . VAL A 1 76 ? -5.701 4.227 2.622 1.00 98.44 76 VAL A C 1
ATOM 598 O O . VAL A 1 76 ? -5.833 5.241 3.308 1.00 98.44 76 VAL A O 1
ATOM 601 N N . GLU A 1 77 ? -6.696 3.665 1.948 1.00 98.31 77 GLU A N 1
ATOM 602 C CA . GLU A 1 77 ? -8.082 4.110 2.010 1.00 98.31 77 GLU A CA 1
ATOM 603 C C . GLU A 1 77 ? -8.922 3.088 2.778 1.00 98.31 77 GLU A C 1
ATOM 605 O O . GLU A 1 77 ? -8.728 1.878 2.638 1.00 98.31 77 GLU A O 1
ATOM 610 N N . VAL A 1 78 ? -9.864 3.593 3.570 1.00 96.94 78 VAL A N 1
ATOM 611 C CA . VAL A 1 78 ? -10.760 2.827 4.439 1.00 96.94 78 VAL A CA 1
ATOM 612 C C . VAL A 1 78 ? -12.203 3.033 3.985 1.00 96.94 78 VAL A C 1
ATOM 614 O O . VAL A 1 78 ? -12.601 4.147 3.628 1.00 96.94 78 VAL A O 1
ATOM 617 N N . SER A 1 79 ? -12.988 1.960 4.003 1.00 95.75 79 SER A N 1
ATOM 618 C CA . SER A 1 79 ? -14.410 1.958 3.662 1.00 95.75 79 SER A CA 1
ATOM 619 C C . SER A 1 79 ? -15.191 1.013 4.574 1.00 95.75 79 SER A C 1
ATOM 621 O O . SER A 1 79 ? -14.668 -0.019 4.988 1.00 95.75 79 SER A O 1
ATOM 623 N N . GLY A 1 80 ? -16.452 1.346 4.854 1.00 92.88 80 GLY A N 1
ATOM 624 C CA . GLY A 1 80 ? -17.409 0.446 5.510 1.00 92.88 80 GLY A CA 1
ATOM 625 C C . GLY A 1 80 ? -18.404 -0.221 4.548 1.00 92.88 80 GLY A C 1
ATOM 626 O O . GLY A 1 80 ? -19.123 -1.133 4.941 1.00 92.88 80 GLY A O 1
ATOM 627 N N . ASP A 1 81 ? -18.467 0.222 3.287 1.00 93.19 81 ASP A N 1
ATOM 628 C CA . ASP A 1 81 ? -19.528 -0.136 2.328 1.00 93.19 81 ASP A CA 1
ATOM 629 C C . ASP A 1 81 ? -19.012 -0.526 0.926 1.00 93.19 81 ASP A C 1
ATOM 631 O O . ASP A 1 81 ? -19.817 -0.818 0.039 1.00 93.19 81 ASP A O 1
ATOM 635 N N . LEU A 1 82 ? -17.687 -0.524 0.716 1.00 95.75 82 LEU A N 1
ATOM 636 C CA . LEU A 1 82 ? -16.986 -0.700 -0.569 1.00 95.75 82 LEU A CA 1
ATOM 637 C C . LEU A 1 82 ? -17.279 0.371 -1.636 1.00 95.75 82 LEU A C 1
ATOM 639 O O . LEU A 1 82 ? -16.737 0.298 -2.741 1.00 95.75 82 LEU A O 1
ATOM 643 N N . GLN A 1 83 ? -18.080 1.385 -1.317 1.00 96.00 83 GLN A N 1
ATOM 644 C CA . GLN A 1 83 ? -18.502 2.445 -2.237 1.00 96.00 83 GLN A CA 1
ATOM 645 C C . GLN A 1 83 ? -17.838 3.772 -1.875 1.00 96.00 83 GLN A C 1
ATOM 647 O O . GLN A 1 83 ? -17.242 4.431 -2.727 1.00 96.00 83 GLN A O 1
ATOM 652 N N . THR A 1 84 ? -17.894 4.130 -0.596 1.00 96.06 84 THR A N 1
ATOM 653 C CA . THR A 1 84 ? -17.336 5.354 -0.036 1.00 96.06 84 THR A CA 1
ATOM 654 C C . THR A 1 84 ? -15.970 5.052 0.558 1.00 96.06 84 THR A C 1
ATOM 656 O O . THR A 1 84 ? -15.847 4.256 1.488 1.00 96.06 84 THR A O 1
ATOM 659 N N . TRP A 1 85 ? -14.936 5.698 0.024 1.00 97.81 85 TRP A N 1
ATOM 660 C CA . TRP A 1 85 ? -13.551 5.512 0.448 1.00 97.81 85 TRP A CA 1
ATOM 661 C C . TRP A 1 85 ? -13.018 6.806 1.053 1.00 97.81 85 TRP A C 1
ATOM 663 O O . TRP A 1 85 ? -13.187 7.884 0.484 1.00 97.81 85 TRP A O 1
ATOM 673 N N . THR A 1 86 ? -12.382 6.697 2.216 1.00 97.12 86 THR A N 1
ATOM 674 C CA . THR A 1 86 ? -11.790 7.827 2.942 1.00 97.12 86 THR A CA 1
ATOM 675 C C . THR A 1 86 ? -10.332 7.541 3.269 1.00 97.12 86 THR A C 1
ATOM 677 O O . THR A 1 86 ? -9.927 6.389 3.392 1.00 97.12 86 THR A O 1
ATOM 680 N N . SER A 1 87 ? -9.525 8.587 3.407 1.00 97.25 87 SER A N 1
ATOM 681 C CA . SER A 1 87 ? -8.106 8.485 3.757 1.00 97.25 87 SER A CA 1
ATOM 682 C C . SER A 1 87 ? -7.680 9.665 4.615 1.00 97.25 87 SER A C 1
ATOM 684 O O . SER A 1 87 ? -8.350 10.699 4.633 1.00 97.25 87 SER A O 1
ATOM 686 N N . GLY A 1 88 ? -6.517 9.543 5.247 1.00 96.50 88 GLY A N 1
ATOM 687 C CA . GLY A 1 88 ? -5.888 10.616 6.008 1.00 96.50 88 GLY A CA 1
ATOM 688 C C . GLY A 1 88 ? -5.869 10.340 7.505 1.00 96.50 88 GLY A C 1
ATOM 689 O O . GLY A 1 88 ? -6.364 9.324 7.992 1.00 96.50 88 GLY A O 1
ATOM 690 N N . SER A 1 89 ? -5.289 11.278 8.249 1.00 96.62 89 SER A N 1
ATOM 691 C CA . SER A 1 89 ? -4.942 11.100 9.663 1.00 96.62 89 SER A CA 1
ATOM 692 C C . SER A 1 89 ? -6.139 10.906 10.602 1.00 96.62 89 SER A C 1
ATOM 694 O O . SER A 1 89 ? -5.952 10.514 11.751 1.00 96.62 89 SER A O 1
ATOM 696 N N . THR A 1 90 ? -7.367 11.155 10.145 1.00 95.56 90 THR A N 1
ATOM 697 C CA . THR A 1 90 ? -8.588 10.883 10.915 1.00 95.56 90 THR A CA 1
ATOM 698 C C . THR A 1 90 ? -8.992 9.411 10.889 1.00 95.56 90 THR A C 1
ATOM 700 O O . THR A 1 90 ? -9.592 8.947 11.853 1.00 95.56 90 THR A O 1
ATOM 703 N N . VAL A 1 91 ? -8.648 8.671 9.828 1.00 95.88 91 VAL A N 1
ATOM 704 C CA . VAL A 1 91 ? -9.071 7.272 9.621 1.00 95.88 91 VAL A CA 1
ATOM 705 C C . VAL A 1 91 ? -7.910 6.280 9.617 1.00 95.88 91 VAL A C 1
ATOM 707 O O . VAL A 1 91 ? -8.121 5.111 9.938 1.00 95.88 91 VAL A O 1
ATOM 710 N N . THR A 1 92 ? -6.677 6.729 9.355 1.00 97.38 92 THR A N 1
ATOM 711 C CA . THR A 1 92 ? -5.464 5.896 9.388 1.00 97.38 92 THR A CA 1
ATOM 712 C C . THR A 1 92 ? -4.360 6.482 10.272 1.00 97.38 92 THR A C 1
ATOM 714 O O . THR A 1 92 ? -4.314 7.680 10.569 1.00 97.38 92 THR A O 1
ATOM 717 N N . SER A 1 93 ? -3.452 5.634 10.752 1.00 97.38 93 SER A N 1
ATOM 718 C CA . SER A 1 93 ? -2.204 6.056 11.398 1.00 97.38 93 SER A CA 1
ATOM 719 C C . SER A 1 93 ? -1.225 6.675 10.395 1.00 97.38 93 SER A C 1
ATOM 721 O O . SER A 1 93 ? -1.376 6.515 9.184 1.00 97.38 93 SER A O 1
ATOM 723 N N . GLU A 1 94 ? -0.181 7.324 10.912 1.00 97.19 94 GLU A N 1
ATOM 724 C CA . GLU A 1 94 ? 1.047 7.527 10.137 1.00 97.19 94 GLU A CA 1
ATOM 725 C C . GLU A 1 94 ? 1.681 6.165 9.782 1.00 97.19 94 GLU A C 1
ATOM 727 O O . GLU A 1 94 ? 1.476 5.183 10.516 1.00 97.19 94 GLU A O 1
ATOM 732 N N . PRO A 1 95 ? 2.436 6.069 8.673 1.00 97.38 95 PRO A N 1
ATOM 733 C CA . PRO A 1 95 ? 3.099 4.834 8.283 1.00 97.38 95 PRO A CA 1
ATOM 734 C C . PRO A 1 95 ? 4.208 4.463 9.268 1.00 97.38 95 PRO A C 1
ATOM 736 O O . PRO A 1 95 ? 5.106 5.253 9.556 1.00 97.38 95 PRO A O 1
ATOM 739 N N . THR A 1 96 ? 4.187 3.216 9.731 1.00 98.12 96 THR A N 1
ATOM 740 C CA . THR A 1 96 ? 5.343 2.598 10.387 1.00 98.12 96 THR A CA 1
ATOM 741 C C . THR A 1 96 ? 6.196 1.923 9.322 1.00 98.12 96 THR A C 1
ATOM 743 O O . THR A 1 96 ? 5.697 1.064 8.594 1.00 98.12 96 THR A O 1
ATOM 746 N N . VAL A 1 97 ? 7.468 2.308 9.232 1.00 98.00 97 VAL A N 1
ATOM 747 C CA . VAL A 1 97 ? 8.411 1.802 8.227 1.00 98.00 97 VAL A CA 1
ATOM 748 C C . VAL A 1 97 ? 9.511 0.998 8.913 1.00 98.00 97 VAL A C 1
ATOM 750 O O . VAL A 1 97 ? 10.149 1.480 9.849 1.00 98.00 97 VAL A O 1
ATOM 753 N N . THR A 1 98 ? 9.738 -0.227 8.447 1.00 98.06 98 THR A N 1
ATOM 754 C CA . THR A 1 98 ? 10.815 -1.108 8.920 1.00 98.06 98 THR A CA 1
ATOM 755 C C . THR A 1 98 ? 11.629 -1.647 7.747 1.00 98.06 98 THR A C 1
ATOM 757 O O . THR A 1 98 ? 11.197 -1.587 6.598 1.00 98.06 98 THR A O 1
ATOM 760 N N . ALA A 1 99 ? 12.802 -2.218 8.028 1.00 97.31 99 ALA A N 1
ATOM 761 C CA . ALA A 1 99 ? 13.558 -2.948 7.013 1.00 97.31 99 ALA A CA 1
ATOM 762 C C . ALA A 1 99 ? 12.713 -4.099 6.429 1.00 97.31 99 ALA A C 1
ATOM 764 O O . ALA A 1 99 ? 12.003 -4.777 7.177 1.00 97.31 99 ALA A O 1
ATOM 765 N N . SER A 1 100 ? 12.794 -4.293 5.109 1.00 96.81 100 SER A N 1
ATOM 766 C CA . SER A 1 100 ? 12.264 -5.480 4.426 1.00 96.81 100 SER A CA 1
ATOM 767 C C . SER A 1 100 ? 13.355 -6.550 4.310 1.00 96.81 100 SER A C 1
ATOM 769 O O . SER A 1 100 ? 14.550 -6.244 4.282 1.00 96.81 100 SER A O 1
ATOM 771 N N . ASP A 1 101 ? 12.933 -7.808 4.193 1.00 94.00 101 ASP A N 1
ATOM 772 C CA . ASP A 1 101 ? 13.805 -8.936 3.856 1.00 94.00 101 ASP A CA 1
ATOM 773 C C . ASP A 1 101 ? 14.274 -8.893 2.386 1.00 94.00 101 ASP A C 1
ATOM 775 O O . ASP A 1 101 ? 15.185 -9.626 1.991 1.00 94.00 101 ASP A O 1
ATOM 779 N N . VAL A 1 102 ? 13.671 -8.031 1.558 1.00 92.75 102 VAL A N 1
ATOM 780 C CA . VAL A 1 102 ? 14.051 -7.817 0.159 1.00 92.75 102 VAL A CA 1
ATOM 781 C C . VAL A 1 102 ? 15.031 -6.636 0.061 1.00 92.75 102 VAL A C 1
ATO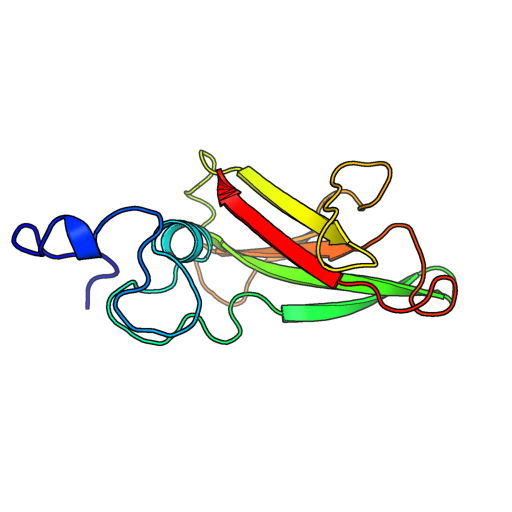M 783 O O . VAL A 1 102 ? 14.675 -5.504 0.393 1.00 92.75 102 VAL A O 1
ATOM 786 N N . PRO A 1 103 ? 16.266 -6.840 -0.442 1.00 95.12 103 PRO A N 1
ATOM 787 C CA . PRO A 1 103 ? 17.230 -5.755 -0.602 1.00 95.12 103 PRO A CA 1
ATOM 788 C C . PRO A 1 103 ? 16.697 -4.613 -1.475 1.00 95.12 103 PRO A C 1
ATOM 790 O O . PRO A 1 103 ? 16.223 -4.842 -2.588 1.00 95.12 103 PRO A O 1
ATOM 793 N N . GLY A 1 104 ? 16.826 -3.377 -0.985 1.00 95.56 104 GLY A N 1
ATOM 794 C CA . GLY A 1 104 ? 16.329 -2.178 -1.668 1.00 95.56 104 GLY A CA 1
ATOM 795 C C . GLY A 1 104 ? 14.839 -1.899 -1.454 1.00 95.56 104 GLY A C 1
ATOM 796 O O . GLY A 1 104 ? 14.302 -1.007 -2.107 1.00 95.56 104 GLY A O 1
ATOM 797 N N . PHE A 1 105 ? 14.181 -2.631 -0.554 1.00 97.50 105 PHE A N 1
ATOM 798 C CA . PHE A 1 105 ? 12.794 -2.405 -0.162 1.00 97.50 105 PHE A CA 1
ATOM 799 C C . PHE A 1 105 ? 12.694 -2.068 1.325 1.00 97.50 105 PHE A C 1
ATOM 801 O O . PHE A 1 105 ? 13.573 -2.386 2.130 1.00 97.50 105 PHE A O 1
ATOM 808 N N . GLU A 1 106 ? 11.579 -1.453 1.683 1.00 98.00 106 GLU A N 1
ATOM 809 C CA . GLU A 1 106 ? 11.141 -1.257 3.059 1.00 98.00 106 GLU A CA 1
ATOM 810 C C . GLU A 1 106 ? 9.711 -1.765 3.233 1.00 98.00 106 GLU A C 1
ATOM 812 O O . GLU A 1 106 ? 8.910 -1.728 2.295 1.00 98.00 106 GLU A O 1
ATOM 817 N N . THR A 1 107 ? 9.395 -2.238 4.436 1.00 98.31 107 THR A N 1
ATOM 818 C CA . THR A 1 107 ? 8.060 -2.720 4.793 1.00 98.31 107 THR A CA 1
ATOM 819 C C . THR A 1 107 ? 7.285 -1.588 5.445 1.00 98.31 107 THR A C 1
ATOM 821 O O . THR A 1 107 ? 7.703 -1.045 6.469 1.00 98.31 107 THR A O 1
ATOM 824 N N . VAL A 1 108 ? 6.131 -1.254 4.876 1.00 98.44 108 VAL A N 1
ATOM 825 C CA . VAL A 1 108 ? 5.224 -0.220 5.374 1.00 98.44 108 VAL A CA 1
ATOM 826 C C . VAL A 1 108 ? 4.024 -0.886 6.033 1.00 98.44 108 VAL A C 1
ATOM 828 O O . VAL A 1 108 ? 3.409 -1.776 5.453 1.00 98.44 108 VAL A O 1
ATOM 831 N N . THR A 1 109 ? 3.677 -0.446 7.241 1.00 98.50 109 THR A N 1
ATOM 832 C CA . THR A 1 109 ? 2.438 -0.816 7.938 1.00 98.50 109 THR A CA 1
ATOM 833 C C . THR A 1 109 ? 1.624 0.439 8.233 1.00 98.50 109 THR A C 1
ATOM 835 O O . THR A 1 109 ? 2.129 1.367 8.866 1.00 98.50 109 THR A O 1
ATOM 838 N N . ILE A 1 110 ? 0.364 0.460 7.798 1.00 98.44 110 ILE A N 1
ATOM 839 C CA . ILE A 1 110 ? -0.599 1.527 8.103 1.00 98.44 110 ILE A CA 1
ATOM 840 C C . ILE A 1 110 ? -1.865 0.873 8.654 1.00 98.44 110 ILE A C 1
ATOM 842 O O . ILE A 1 110 ? -2.441 -0.002 8.004 1.00 98.44 110 ILE A O 1
ATOM 846 N N . GLN A 1 111 ? -2.290 1.298 9.843 1.00 97.12 111 GLN A N 1
ATOM 847 C CA . GLN A 1 111 ? -3.481 0.778 10.521 1.00 97.12 111 GLN A CA 1
ATOM 848 C C . GLN A 1 111 ? -4.628 1.789 10.521 1.00 97.12 111 GLN A C 1
ATOM 850 O O . GLN A 1 111 ? -4.407 2.994 10.378 1.00 97.12 111 GLN A O 1
ATOM 855 N N . THR A 1 112 ? -5.852 1.308 10.714 1.00 96.31 112 THR A N 1
ATOM 856 C CA . THR A 1 112 ? -7.029 2.146 10.960 1.00 96.31 112 THR A CA 1
ATOM 857 C C . THR A 1 112 ? -6.957 2.824 12.332 1.00 96.31 112 THR A C 1
ATOM 859 O O . THR A 1 112 ? -6.185 2.433 13.211 1.00 96.31 112 THR A O 1
ATOM 862 N N . ARG A 1 113 ? -7.774 3.865 12.530 1.00 94.19 113 ARG A N 1
ATOM 863 C CA . ARG A 1 113 ? -8.009 4.484 13.850 1.00 94.19 113 ARG A CA 1
ATOM 864 C C . ARG A 1 113 ? -9.116 3.800 14.646 1.00 94.19 113 ARG A C 1
ATOM 866 O O . ARG A 1 113 ? -9.110 3.884 15.869 1.00 94.19 113 ARG A O 1
ATOM 873 N N . GLU A 1 114 ? -10.038 3.135 13.961 1.00 91.50 114 GLU A N 1
ATOM 874 C CA . GLU A 1 114 ? -11.080 2.317 14.580 1.00 91.50 114 GLU A CA 1
ATOM 875 C C . GLU A 1 114 ? -10.597 0.884 14.788 1.00 91.50 114 GLU A C 1
ATOM 877 O O . GLU A 1 114 ? -9.747 0.388 14.040 1.00 91.50 114 GLU A O 1
ATOM 882 N N . THR A 1 115 ? -11.142 0.228 15.807 1.00 90.75 115 THR A N 1
ATOM 883 C CA . THR A 1 115 ? -10.797 -1.154 16.144 1.00 90.75 115 THR A CA 1
ATOM 884 C C . THR A 1 115 ? -11.648 -2.152 15.365 1.00 90.75 115 THR A C 1
ATOM 886 O O . THR A 1 115 ? -12.750 -1.844 14.916 1.00 90.75 115 THR A O 1
ATOM 889 N N . LEU A 1 116 ? -1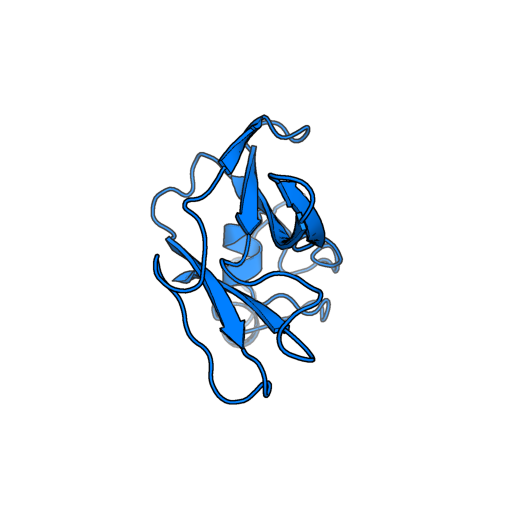1.158 -3.387 15.244 1.00 82.69 116 LEU A N 1
ATOM 890 C CA . LEU A 1 116 ? -11.833 -4.481 14.537 1.00 82.69 116 LEU A CA 1
ATOM 891 C C . LEU A 1 116 ? -13.204 -4.841 15.148 1.00 82.69 116 LEU A C 1
ATOM 893 O O . LEU A 1 116 ? -14.047 -5.426 14.474 1.00 82.69 116 LEU A O 1
ATOM 897 N N . SER A 1 117 ? -13.427 -4.501 16.420 1.00 73.06 117 SER A N 1
ATOM 898 C CA . SER A 1 117 ? -14.579 -4.955 17.207 1.00 73.06 117 SER A CA 1
ATOM 899 C C . SER A 1 117 ? -15.736 -3.950 17.285 1.00 73.06 117 SER A C 1
ATOM 901 O O . SER A 1 117 ? -16.766 -4.284 17.868 1.00 73.06 117 SER A O 1
ATOM 903 N N . GLU A 1 118 ? -15.593 -2.732 16.748 1.00 63.66 118 GLU A N 1
ATOM 904 C CA . GLU A 1 118 ? -16.491 -1.612 17.088 1.00 63.66 118 GLU A CA 1
ATOM 905 C C . GLU A 1 118 ? -17.486 -1.178 15.989 1.00 63.66 118 GLU A C 1
ATOM 907 O O . GLU A 1 118 ? -18.502 -0.579 16.341 1.00 63.66 118 GLU A O 1
ATOM 912 N N . SER A 1 119 ? -17.280 -1.478 14.696 1.00 60.22 119 SER A N 1
ATOM 913 C CA . SER A 1 119 ? -17.995 -0.741 13.624 1.00 60.22 119 SER A CA 1
ATOM 914 C C . SER A 1 119 ? -18.535 -1.543 12.425 1.00 60.22 119 SER A C 1
ATOM 916 O O . SER A 1 119 ? -19.057 -0.953 11.479 1.00 60.22 119 SER A O 1
ATOM 918 N N . GLY A 1 120 ? -18.530 -2.879 12.470 1.00 79.00 120 GLY A N 1
ATOM 919 C CA . GLY A 1 120 ? -18.983 -3.711 11.343 1.00 79.00 120 GLY A CA 1
ATOM 920 C C . GLY A 1 120 ? -17.853 -4.013 10.348 1.00 79.00 120 GLY A C 1
ATOM 921 O O . GLY A 1 120 ? -16.686 -3.987 10.739 1.00 79.00 120 GLY A O 1
ATOM 922 N N . PRO A 1 121 ? -18.149 -4.392 9.088 1.00 85.81 121 PRO A N 1
ATOM 923 C CA . PRO A 1 121 ? -17.100 -4.721 8.132 1.00 85.81 121 PRO A CA 1
ATOM 924 C C . PRO A 1 121 ? -16.272 -3.477 7.793 1.00 85.81 121 PRO A C 1
ATOM 926 O O . PRO A 1 121 ? -16.813 -2.432 7.446 1.00 85.81 121 PRO A O 1
ATOM 929 N N . VAL A 1 122 ? -14.950 -3.623 7.848 1.00 90.50 122 VAL A N 1
ATOM 930 C CA . VAL A 1 122 ? -13.990 -2.600 7.434 1.00 90.50 122 VAL A CA 1
ATOM 931 C C . VAL A 1 122 ? -13.169 -3.126 6.266 1.00 90.50 122 VAL A C 1
ATOM 933 O O . VAL A 1 122 ? -12.613 -4.225 6.307 1.00 90.50 122 VAL A O 1
ATOM 936 N N . PHE A 1 123 ? -13.10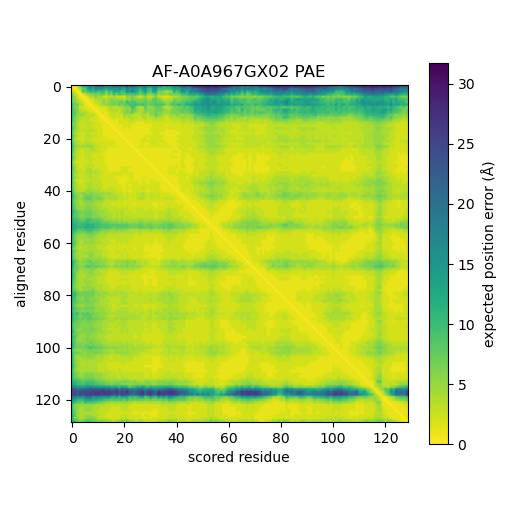6 -2.333 5.207 1.00 94.88 123 PHE A N 1
ATOM 937 C C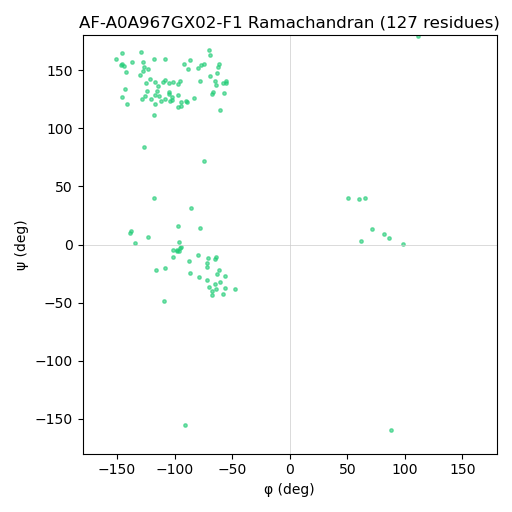A . PHE A 1 123 ? -12.383 -2.639 3.985 1.00 94.88 123 PHE A CA 1
ATOM 938 C C . PHE A 1 123 ? -11.236 -1.658 3.829 1.00 94.88 123 PHE A C 1
ATOM 940 O O . PHE A 1 123 ? -11.398 -0.456 4.032 1.00 94.88 123 PHE A O 1
ATOM 947 N N . LEU A 1 124 ? -10.074 -2.182 3.457 1.00 96.75 124 LEU A N 1
ATOM 948 C CA . LEU A 1 124 ? -8.887 -1.388 3.201 1.00 96.75 124 LEU A CA 1
ATOM 949 C C . LEU A 1 124 ? -8.427 -1.637 1.770 1.00 96.75 124 LEU A C 1
ATOM 951 O O . LEU A 1 124 ? -8.456 -2.773 1.291 1.00 96.75 124 LEU A O 1
ATOM 955 N N . ARG A 1 125 ? -7.949 -0.587 1.107 1.00 97.25 125 ARG A N 1
ATOM 956 C CA . ARG A 1 125 ? -7.213 -0.704 -0.155 1.00 97.25 125 ARG A CA 1
ATOM 957 C C . ARG A 1 125 ? -6.005 0.218 -0.155 1.00 97.25 125 ARG A C 1
ATOM 959 O O . ARG A 1 125 ? -5.977 1.216 0.562 1.00 97.25 125 ARG A O 1
ATOM 966 N N . LEU A 1 126 ? -5.024 -0.121 -0.979 1.00 98.12 126 LEU A N 1
ATOM 967 C CA . LEU A 1 126 ? -3.893 0.745 -1.277 1.00 98.12 126 LEU A CA 1
ATOM 968 C C . LEU A 1 126 ? -4.173 1.492 -2.582 1.00 98.12 126 LEU A C 1
ATOM 970 O O . LEU A 1 126 ? -4.486 0.869 -3.596 1.00 98.12 126 LEU A O 1
ATOM 974 N N . ARG A 1 127 ? -4.026 2.814 -2.555 1.00 97.62 127 ARG A N 1
ATOM 975 C CA . ARG A 1 127 ? -4.005 3.685 -3.729 1.00 97.62 127 ARG A CA 1
ATOM 976 C C . ARG A 1 127 ? -2.596 4.236 -3.914 1.00 97.62 127 ARG A C 1
ATOM 978 O O . ARG A 1 127 ? -1.947 4.600 -2.932 1.00 97.62 127 ARG A O 1
ATOM 985 N N . VAL A 1 128 ? -2.152 4.301 -5.165 1.00 97.19 128 VAL A N 1
ATOM 986 C CA . VAL A 1 128 ? -0.879 4.910 -5.555 1.00 97.19 128 VAL A CA 1
ATOM 987 C C . VAL A 1 128 ? -1.128 5.972 -6.618 1.00 97.19 128 VAL A C 1
ATOM 989 O O . VAL A 1 128 ? -1.950 5.753 -7.510 1.00 97.19 128 VAL A O 1
ATOM 992 N N . ASP A 1 129 ? -0.420 7.093 -6.498 1.00 94.50 129 ASP A N 1
ATOM 993 C CA . ASP A 1 129 ? -0.438 8.236 -7.414 1.00 94.50 129 ASP A CA 1
ATOM 994 C C . ASP A 1 129 ? 0.960 8.854 -7.586 1.00 94.50 129 ASP A C 1
ATOM 996 O O . ASP A 1 129 ? 1.797 8.708 -6.659 1.00 94.50 129 ASP A O 1
#

pLDDT: mean 93.05, std 7.99, range [49.22, 98.5]

Sequence (129 aa):
MTRQFRRDDPAEVTVPTADPDRDGLANLLELALGTRPTRPDGRGAIRPRTVQADGRDFPALVFDRPVDRSFLNYTVEVSGDLQTWTSGSTVTSEPTVTASDVPGFETVTIQTRETLSESGPVFLRLRVD

Secondary structure (DSSP, 8-state):
--SS--TTS-HHHHSTT--SS-SS--HHHHHHHT--TTSS--TTSEEEEEEEETTEEEEEEEEEEETT-TTS-EEEEEESSSS--B-STTTBPPPEEEE-SSTTEEEEEEEBSS-TTTSS--EEEEEE-